Protein AF-A0A0G3XGZ2-F1 (afdb_monomer_lite)

Organism: NCBI:txid1348774

Structure (mmCIF, N/CA/C/O backbone):
data_AF-A0A0G3XGZ2-F1
#
_entry.id   AF-A0A0G3XGZ2-F1
#
loop_
_atom_site.group_PDB
_atom_site.id
_atom_site.type_symbol
_atom_site.label_atom_id
_atom_site.label_alt_id
_atom_site.label_comp_id
_atom_site.label_asym_id
_atom_site.label_entity_id
_atom_site.label_seq_id
_atom_site.pdbx_PDB_ins_code
_atom_site.Cartn_x
_atom_site.Cartn_y
_atom_site.Cartn_z
_atom_site.occupancy
_atom_site.B_iso_or_equiv
_atom_site.auth_seq_id
_atom_site.auth_comp_id
_atom_site.auth_asym_id
_atom_site.auth_atom_id
_atom_site.pdbx_PDB_model_num
ATOM 1 N N . MET A 1 1 ? 25.200 -3.289 -46.445 1.00 58.34 1 MET A N 1
ATOM 2 C CA . MET A 1 1 ? 24.196 -3.533 -47.513 1.00 58.34 1 MET A CA 1
ATOM 3 C C . MET A 1 1 ? 24.250 -4.928 -48.143 1.00 58.34 1 MET A C 1
ATOM 5 O O . MET A 1 1 ? 23.190 -5.513 -48.304 1.00 58.34 1 MET A O 1
ATOM 9 N N . LYS A 1 2 ? 25.420 -5.506 -48.468 1.00 54.75 2 LYS A N 1
ATOM 10 C CA . LYS A 1 2 ? 25.500 -6.827 -49.138 1.00 54.75 2 LYS A CA 1
ATOM 11 C C . LYS A 1 2 ? 24.936 -8.020 -48.332 1.00 54.75 2 LYS A C 1
ATOM 13 O O . LYS A 1 2 ? 24.336 -8.899 -48.936 1.00 54.75 2 LYS A O 1
ATOM 18 N N . MET A 1 3 ? 25.051 -8.042 -46.996 1.00 60.38 3 MET A N 1
ATOM 19 C CA . MET A 1 3 ? 24.499 -9.143 -46.174 1.00 60.38 3 MET A CA 1
ATOM 20 C C . MET A 1 3 ? 22.966 -9.131 -46.059 1.00 60.38 3 MET A C 1
ATOM 22 O O . MET A 1 3 ? 22.356 -10.194 -46.040 1.00 60.38 3 MET A O 1
ATOM 26 N N . LEU A 1 4 ? 22.333 -7.952 -46.051 1.00 61.66 4 LEU A N 1
ATOM 27 C CA . LEU A 1 4 ? 20.871 -7.828 -45.958 1.00 61.66 4 LEU A CA 1
ATOM 28 C C . LEU A 1 4 ? 20.181 -8.396 -47.210 1.00 61.66 4 LEU A C 1
ATOM 30 O O . LEU A 1 4 ? 19.173 -9.091 -47.115 1.00 61.66 4 LEU A O 1
ATOM 34 N N . LEU A 1 5 ? 20.776 -8.151 -48.382 1.00 66.69 5 LEU A N 1
ATOM 35 C CA . LEU A 1 5 ? 20.277 -8.663 -49.658 1.00 66.69 5 LEU A CA 1
ATOM 36 C C . LEU A 1 5 ? 20.384 -10.196 -49.738 1.00 66.69 5 LEU A C 1
ATOM 38 O O . LEU A 1 5 ? 19.492 -10.847 -50.272 1.00 66.69 5 LEU A O 1
ATOM 42 N N . LEU A 1 6 ? 21.449 -10.774 -49.166 1.00 69.56 6 LEU A N 1
ATOM 43 C CA . LEU A 1 6 ? 21.657 -12.223 -49.122 1.00 69.56 6 LEU A CA 1
ATOM 44 C C . LEU A 1 6 ? 20.612 -12.919 -48.238 1.00 69.56 6 LEU A C 1
ATOM 46 O O . LEU A 1 6 ? 20.065 -13.945 -48.631 1.00 69.56 6 LEU A O 1
ATOM 50 N N . MET A 1 7 ? 20.290 -12.350 -47.072 1.00 67.12 7 MET A N 1
ATOM 51 C CA . MET A 1 7 ? 19.294 -12.937 -46.166 1.00 67.12 7 MET A CA 1
ATOM 52 C C . MET A 1 7 ? 17.871 -12.862 -46.728 1.00 67.12 7 MET A C 1
ATOM 54 O O . MET A 1 7 ? 17.126 -13.835 -46.623 1.00 67.12 7 MET A O 1
ATOM 58 N N . LEU A 1 8 ? 17.517 -11.759 -47.396 1.00 69.69 8 LEU A N 1
ATOM 59 C CA . LEU A 1 8 ? 16.242 -11.632 -48.113 1.00 69.69 8 LEU A CA 1
ATOM 60 C C . LEU A 1 8 ? 16.108 -12.668 -49.236 1.00 69.69 8 LEU A C 1
ATOM 62 O O . LEU A 1 8 ? 15.039 -13.252 -49.411 1.00 69.69 8 LEU A O 1
ATOM 66 N N . LEU A 1 9 ? 17.199 -12.944 -49.955 1.00 74.12 9 LEU A N 1
ATOM 67 C CA . LEU A 1 9 ? 17.207 -13.944 -51.020 1.00 74.12 9 LEU A CA 1
ATOM 68 C C . LEU A 1 9 ? 17.038 -15.371 -50.471 1.00 74.12 9 LEU A C 1
ATOM 70 O O . LEU A 1 9 ? 16.290 -16.159 -51.044 1.00 74.12 9 LEU A O 1
ATOM 74 N N . ILE A 1 10 ? 17.679 -15.693 -49.340 1.00 75.25 10 ILE A N 1
ATOM 75 C CA . ILE A 1 10 ? 17.551 -17.000 -48.669 1.00 75.25 10 ILE A CA 1
ATOM 76 C C . ILE A 1 10 ? 16.123 -17.209 -48.144 1.00 75.25 10 ILE A C 1
ATOM 78 O O . ILE A 1 10 ? 15.550 -18.280 -48.342 1.00 75.25 10 ILE A O 1
ATOM 82 N N . ALA A 1 11 ? 15.522 -16.186 -47.530 1.00 67.38 11 ALA A N 1
ATOM 83 C CA . ALA A 1 11 ? 14.145 -16.253 -47.042 1.00 67.38 11 ALA A CA 1
ATOM 84 C C . ALA A 1 11 ? 13.136 -16.441 -48.189 1.00 67.38 11 ALA A C 1
ATOM 86 O O . ALA A 1 11 ? 12.237 -17.276 -48.091 1.00 67.38 11 ALA A O 1
ATOM 87 N N . ALA A 1 12 ? 13.325 -15.734 -49.309 1.00 72.88 12 ALA A N 1
ATOM 88 C CA . ALA A 1 12 ? 12.496 -15.905 -50.501 1.00 72.88 12 ALA A CA 1
ATOM 89 C C . ALA A 1 12 ? 12.633 -17.315 -51.105 1.00 72.88 12 ALA A C 1
ATOM 91 O O . ALA A 1 12 ? 11.631 -17.916 -51.497 1.00 72.88 12 ALA A O 1
ATOM 92 N N . LEU A 1 13 ? 13.848 -17.879 -51.120 1.00 71.12 13 LEU A N 1
ATOM 93 C CA . LEU A 1 13 ? 14.081 -19.248 -51.585 1.00 71.12 13 LEU A CA 1
ATOM 94 C C . LEU A 1 13 ? 13.379 -20.281 -50.689 1.00 71.12 13 LEU A C 1
ATOM 96 O O . LEU A 1 13 ? 12.770 -21.217 -51.203 1.00 71.12 13 LEU A O 1
ATOM 100 N N . ALA A 1 14 ? 13.423 -20.099 -49.365 1.00 67.06 14 ALA A N 1
ATOM 101 C CA . ALA A 1 14 ? 12.797 -21.009 -48.406 1.00 67.06 14 ALA A CA 1
ATOM 102 C C . ALA A 1 14 ? 11.271 -21.073 -48.584 1.00 67.06 14 ALA A C 1
ATOM 104 O O . ALA A 1 14 ? 10.704 -22.163 -48.598 1.00 67.06 14 ALA A O 1
ATOM 105 N N . VAL A 1 15 ? 10.614 -19.930 -48.808 1.00 69.50 15 VAL A N 1
ATOM 106 C CA . VAL A 1 15 ? 9.164 -19.867 -49.069 1.00 69.50 15 VAL A CA 1
ATOM 107 C C . VAL A 1 15 ? 8.800 -20.557 -50.388 1.00 69.50 15 VAL A C 1
ATOM 109 O O . VAL A 1 15 ? 7.772 -21.228 -50.473 1.00 69.50 15 VAL A O 1
ATOM 112 N N . PHE A 1 16 ? 9.651 -20.435 -51.409 1.00 69.69 16 PHE A N 1
ATOM 113 C CA . PHE A 1 16 ? 9.383 -20.998 -52.733 1.00 69.69 16 PHE A CA 1
ATOM 114 C C . PHE A 1 16 ? 9.653 -22.512 -52.818 1.00 69.69 16 PHE A C 1
ATOM 116 O O . PHE A 1 16 ? 8.944 -23.232 -53.520 1.00 69.69 16 PHE A O 1
ATOM 123 N N . LEU A 1 17 ? 10.650 -23.018 -52.083 1.00 63.47 17 LEU A N 1
ATOM 124 C CA . LEU A 1 17 ? 11.049 -24.434 -52.100 1.00 63.47 17 LEU A CA 1
ATOM 125 C C . LEU A 1 17 ? 10.304 -25.305 -51.078 1.00 63.47 17 LEU A C 1
ATOM 127 O O . LEU A 1 17 ? 10.187 -26.514 -51.290 1.00 63.47 17 LEU A O 1
ATOM 131 N N . TYR A 1 18 ? 9.750 -24.720 -50.012 1.00 57.69 18 TYR A N 1
ATOM 132 C CA . TYR A 1 18 ? 8.980 -25.447 -48.997 1.00 57.69 18 TYR A CA 1
ATOM 133 C C . TYR A 1 18 ? 7.825 -26.311 -49.557 1.00 57.69 18 TYR A C 1
ATOM 135 O O . TYR A 1 18 ? 7.748 -27.489 -49.195 1.00 57.69 18 TYR A O 1
ATOM 143 N N . PRO A 1 19 ? 6.960 -25.830 -50.479 1.00 53.69 19 PRO A N 1
ATOM 144 C CA . PRO A 1 19 ? 5.875 -26.659 -51.016 1.00 53.69 19 PRO A CA 1
ATOM 145 C C . PRO A 1 19 ? 6.370 -27.805 -51.915 1.00 53.69 19 PRO A C 1
ATOM 147 O O . PRO A 1 19 ? 5.688 -28.823 -52.042 1.00 53.69 19 PRO A O 1
ATOM 150 N N . ILE A 1 20 ? 7.556 -27.669 -52.519 1.00 64.56 20 ILE A N 1
ATOM 151 C CA . ILE A 1 20 ? 8.176 -28.710 -53.352 1.00 64.56 20 ILE A CA 1
ATOM 152 C C . ILE A 1 20 ? 8.736 -29.822 -52.456 1.00 64.56 20 ILE A C 1
ATOM 154 O O . ILE A 1 20 ? 8.491 -31.003 -52.709 1.00 64.56 20 ILE A O 1
ATOM 158 N N . PHE A 1 21 ? 9.408 -29.450 -51.363 1.00 55.59 21 PHE A N 1
ATOM 159 C CA . PHE A 1 21 ? 9.930 -30.394 -50.374 1.00 55.59 21 PHE A CA 1
ATOM 160 C C . PHE A 1 21 ? 8.804 -31.152 -49.647 1.00 55.59 21 PHE A C 1
ATOM 162 O O . PHE A 1 21 ? 8.858 -32.375 -49.514 1.00 55.59 21 PHE A O 1
ATOM 169 N N . ALA A 1 22 ? 7.729 -30.453 -49.265 1.00 57.41 22 ALA A N 1
ATOM 170 C CA . ALA A 1 22 ? 6.573 -31.052 -48.593 1.00 57.41 22 ALA A CA 1
ATOM 171 C C . ALA A 1 22 ? 5.832 -32.086 -49.465 1.00 57.41 22 ALA A C 1
ATOM 173 O O . ALA A 1 22 ? 5.298 -33.068 -48.946 1.00 57.41 22 ALA A O 1
ATOM 174 N N . ARG A 1 23 ? 5.832 -31.906 -50.795 1.00 52.94 23 ARG A N 1
ATOM 175 C CA . ARG A 1 23 ? 5.203 -32.841 -51.741 1.00 52.94 23 ARG A CA 1
ATOM 176 C C . ARG A 1 23 ? 6.022 -34.121 -51.945 1.00 52.94 23 ARG A C 1
ATOM 178 O O . ARG A 1 23 ? 5.431 -35.172 -52.169 1.00 52.94 23 ARG A O 1
ATOM 185 N N . HIS A 1 24 ? 7.351 -34.056 -51.845 1.00 54.00 24 HIS A N 1
ATOM 186 C CA . HIS A 1 24 ? 8.224 -35.209 -52.097 1.00 54.00 24 HIS A CA 1
ATOM 187 C C . HIS A 1 24 ? 8.374 -36.156 -50.897 1.00 54.00 24 HIS A C 1
ATOM 189 O O . HIS A 1 24 ? 8.668 -37.333 -51.092 1.00 54.00 24 HIS A O 1
ATOM 195 N N . HIS A 1 25 ? 8.141 -35.669 -49.672 1.00 52.56 25 HIS A N 1
ATOM 196 C CA . HIS A 1 25 ? 8.327 -36.453 -48.444 1.00 52.56 25 HIS A CA 1
ATOM 197 C C . HIS A 1 25 ? 7.050 -37.098 -47.874 1.00 52.56 25 HIS A C 1
ATOM 199 O O . HIS A 1 25 ? 7.140 -37.803 -46.876 1.00 52.56 25 HIS A O 1
ATOM 205 N N . GLY A 1 26 ? 5.878 -36.934 -48.503 1.00 51.16 26 GLY A N 1
ATOM 206 C CA . GLY A 1 26 ? 4.696 -37.758 -48.194 1.00 51.16 26 GLY A CA 1
ATOM 207 C C . GLY A 1 26 ? 4.042 -37.529 -46.820 1.00 51.16 26 GLY A C 1
ATOM 208 O O . GLY A 1 26 ? 3.377 -38.422 -46.311 1.00 51.16 26 GLY A O 1
ATOM 209 N N . TRP A 1 27 ? 4.188 -36.345 -46.218 1.00 51.09 27 TRP A N 1
ATOM 210 C CA . TRP A 1 27 ? 3.667 -36.033 -44.870 1.00 51.09 27 TRP A CA 1
ATOM 211 C C . TRP A 1 27 ? 2.179 -35.625 -44.805 1.00 51.09 27 TRP A C 1
ATOM 213 O O . TRP A 1 27 ? 1.701 -35.203 -43.755 1.00 51.09 27 TRP A O 1
ATOM 223 N N . LEU A 1 28 ? 1.413 -35.749 -45.894 1.00 46.69 28 LEU A N 1
ATOM 224 C CA . LEU A 1 28 ? -0.013 -35.390 -45.927 1.00 46.69 28 LEU A CA 1
ATOM 225 C C . LEU A 1 28 ? -0.860 -36.521 -46.512 1.00 46.69 28 LEU A C 1
ATOM 227 O O . LEU A 1 28 ? -1.312 -36.470 -47.653 1.00 46.69 28 LEU A O 1
ATOM 231 N N . SER A 1 29 ? -1.122 -37.532 -45.691 1.00 46.12 29 SER A N 1
ATOM 232 C CA . SER A 1 29 ? -2.208 -38.484 -45.917 1.00 46.12 29 SER A CA 1
ATOM 233 C C . SER A 1 29 ? -2.968 -38.708 -44.616 1.00 46.12 29 SER A C 1
ATOM 235 O O . SER A 1 29 ? -2.718 -39.662 -43.888 1.00 46.12 29 SER A O 1
ATOM 237 N N . ALA A 1 30 ? -3.907 -37.806 -44.332 1.00 43.81 30 ALA A N 1
ATOM 238 C CA . ALA A 1 30 ? -5.039 -38.071 -43.456 1.00 43.81 30 ALA A CA 1
ATOM 239 C C . ALA A 1 30 ? -6.221 -37.200 -43.903 1.00 43.81 30 ALA A C 1
ATOM 241 O O . ALA A 1 30 ? -6.211 -35.974 -43.825 1.00 43.81 30 ALA A O 1
ATOM 242 N N . SER A 1 31 ? -7.212 -37.886 -44.451 1.00 53.78 31 SER A N 1
ATOM 243 C CA . SER A 1 31 ? -8.505 -37.414 -44.928 1.00 53.78 31 SER A CA 1
ATOM 244 C C . SER A 1 31 ? -9.329 -36.721 -43.839 1.00 53.78 31 SER A C 1
ATOM 246 O O . SER A 1 31 ? -9.651 -37.345 -42.829 1.00 53.78 31 SER A O 1
ATOM 248 N N . LEU A 1 32 ? -9.780 -35.491 -44.100 1.00 44.00 32 LEU A N 1
ATOM 249 C CA . LEU A 1 32 ? -10.932 -34.896 -43.419 1.00 44.00 32 LEU A CA 1
ATOM 250 C C . LEU A 1 32 ? -11.972 -34.437 -44.457 1.00 44.00 32 LEU A C 1
ATOM 252 O O . LEU A 1 32 ? -11.598 -33.856 -45.480 1.00 44.00 32 LEU A O 1
ATOM 256 N N . PRO A 1 33 ? -13.271 -34.702 -44.228 1.00 43.06 33 PRO A N 1
ATOM 257 C CA . PRO A 1 33 ? -14.342 -34.302 -45.132 1.00 43.06 33 PRO A CA 1
ATOM 258 C C . PRO A 1 33 ? -14.594 -32.789 -45.054 1.00 43.06 33 PRO A C 1
ATOM 260 O O . PRO A 1 33 ? -14.668 -32.209 -43.973 1.00 43.06 33 PRO A O 1
ATOM 263 N N . LEU A 1 34 ? -14.755 -32.151 -46.216 1.00 41.75 34 LEU A N 1
ATOM 264 C CA . LEU A 1 34 ? -15.048 -30.721 -46.348 1.00 41.75 34 LEU A CA 1
ATOM 265 C C . LEU A 1 34 ? -16.507 -30.405 -45.971 1.00 41.75 34 LEU A C 1
ATOM 267 O O . LEU A 1 34 ? -17.416 -30.925 -46.624 1.00 41.75 34 LEU A O 1
ATOM 271 N N . PRO A 1 35 ? -16.775 -29.452 -45.060 1.00 43.09 35 PRO A N 1
ATOM 272 C CA . PRO A 1 35 ? -18.032 -28.729 -45.057 1.00 43.09 35 PRO A CA 1
ATOM 273 C C . PRO A 1 35 ? -17.928 -27.483 -45.950 1.00 43.09 35 PRO A C 1
ATOM 275 O O . PRO A 1 35 ? -17.058 -26.626 -45.797 1.00 43.09 35 PRO A O 1
ATOM 278 N N . ARG A 1 36 ? -18.878 -27.355 -46.883 1.00 53.88 36 ARG A N 1
ATOM 279 C CA . ARG A 1 36 ? -19.202 -26.097 -47.569 1.00 53.88 36 ARG A CA 1
ATOM 280 C C . ARG A 1 36 ? -19.461 -24.996 -46.531 1.00 53.88 36 ARG A C 1
ATOM 282 O O . ARG A 1 36 ? -20.461 -25.097 -45.826 1.00 53.88 36 ARG A O 1
ATOM 289 N N . ARG A 1 37 ? -18.664 -23.918 -46.532 1.00 43.75 37 ARG A N 1
ATOM 290 C CA . ARG A 1 37 ? -19.087 -22.493 -46.563 1.00 43.75 37 ARG A CA 1
ATOM 291 C C . ARG A 1 37 ? -17.981 -21.543 -46.058 1.00 43.75 37 ARG A C 1
ATOM 293 O O . ARG A 1 37 ? -17.487 -21.704 -44.955 1.00 43.75 37 ARG A O 1
ATOM 300 N N . ARG A 1 38 ? -17.810 -20.460 -46.835 1.00 42.03 38 ARG A N 1
ATOM 301 C CA . ARG A 1 38 ? -17.347 -19.089 -46.506 1.00 42.03 38 ARG A CA 1
ATOM 302 C C . ARG A 1 38 ? -15.851 -18.734 -46.699 1.00 42.03 38 ARG A C 1
ATOM 304 O O . ARG A 1 38 ? -14.990 -19.317 -46.050 1.00 42.03 38 ARG A O 1
ATOM 311 N N . PRO A 1 39 ? -15.550 -17.727 -47.551 1.00 47.69 39 PRO A N 1
ATOM 312 C CA . PRO A 1 39 ? -14.213 -17.163 -47.729 1.00 47.69 39 PRO A CA 1
ATOM 313 C C . PRO A 1 39 ? -13.903 -16.195 -46.578 1.00 47.69 39 PRO A C 1
ATOM 315 O O . PRO A 1 39 ? -14.427 -15.087 -46.556 1.00 47.69 39 PRO A O 1
ATOM 318 N N . ALA A 1 40 ? -13.106 -16.604 -45.589 1.00 41.06 40 ALA A N 1
ATOM 319 C CA . ALA A 1 40 ? -12.751 -15.706 -44.477 1.00 41.06 40 ALA A CA 1
ATOM 320 C C . ALA A 1 40 ? -11.413 -16.022 -43.780 1.00 41.06 40 ALA A C 1
ATOM 322 O O . ALA A 1 40 ? -11.173 -15.536 -42.682 1.00 41.06 40 ALA A O 1
ATOM 323 N N . LEU A 1 41 ? -10.530 -16.830 -44.377 1.00 45.31 41 LEU A N 1
ATOM 324 C CA . LEU A 1 41 ? -9.322 -17.328 -43.694 1.00 45.31 41 LEU A CA 1
ATOM 325 C C . LEU A 1 41 ? -8.016 -17.107 -44.472 1.00 45.31 41 LEU A C 1
ATOM 327 O O . LEU A 1 41 ? -7.039 -17.810 -44.256 1.00 45.31 41 LEU A O 1
ATOM 331 N N . ALA A 1 42 ? -7.975 -16.108 -45.357 1.00 42.94 42 ALA A N 1
ATOM 332 C CA . ALA A 1 42 ? -6.739 -15.693 -46.034 1.00 42.94 42 ALA A CA 1
ATOM 333 C C . ALA A 1 42 ? -6.156 -14.365 -45.504 1.00 42.94 42 ALA A C 1
ATOM 335 O O . ALA A 1 42 ? -5.115 -13.932 -45.979 1.00 42.94 42 ALA A O 1
ATOM 336 N N . PHE A 1 43 ? -6.787 -13.730 -44.506 1.00 42.78 43 PHE A N 1
ATOM 337 C CA . PHE A 1 43 ? -6.336 -12.444 -43.946 1.00 42.78 43 PHE A CA 1
ATOM 338 C C . PHE A 1 43 ? -5.619 -12.548 -42.588 1.00 42.78 43 PHE A C 1
ATOM 340 O O . PHE A 1 43 ? -5.149 -11.543 -42.068 1.00 42.78 43 PHE A O 1
ATOM 347 N N . ALA A 1 44 ? -5.498 -13.746 -42.009 1.00 42.66 44 ALA A N 1
ATOM 348 C CA . ALA A 1 44 ? -4.982 -13.916 -40.646 1.00 42.66 44 ALA A CA 1
ATOM 349 C C . ALA A 1 44 ? -3.463 -14.177 -40.553 1.00 42.66 44 ALA A C 1
ATOM 351 O O . ALA A 1 44 ? -2.904 -14.105 -39.465 1.00 42.66 44 ALA A O 1
ATOM 352 N N . ALA A 1 45 ? -2.771 -14.450 -41.665 1.00 44.19 45 ALA A N 1
ATOM 353 C CA . ALA A 1 45 ? -1.346 -14.808 -41.634 1.00 44.19 45 ALA A CA 1
ATOM 354 C C . ALA A 1 45 ? -0.383 -13.626 -41.877 1.00 44.19 45 ALA A C 1
ATOM 356 O O . ALA A 1 45 ? 0.823 -13.789 -41.728 1.00 44.19 45 ALA A O 1
ATOM 357 N N . ALA A 1 46 ? -0.894 -12.438 -42.222 1.00 44.12 46 ALA A N 1
ATOM 358 C CA . ALA A 1 46 ? -0.076 -11.251 -42.504 1.00 44.12 46 ALA A CA 1
ATOM 359 C C . ALA A 1 46 ? 0.031 -10.259 -41.325 1.00 44.12 46 ALA A C 1
ATOM 361 O O . ALA A 1 46 ? 0.752 -9.272 -41.431 1.00 44.12 46 ALA A O 1
ATOM 362 N N . LEU A 1 47 ? -0.652 -10.511 -40.198 1.00 46.91 47 LEU A N 1
ATOM 363 C CA . LEU A 1 47 ? -0.616 -9.642 -39.009 1.00 46.91 47 LEU A CA 1
ATOM 364 C C . LEU A 1 47 ? 0.360 -10.100 -37.909 1.00 46.91 47 LEU A C 1
ATOM 366 O O . LEU A 1 47 ? 0.484 -9.426 -36.893 1.00 46.91 47 LEU A O 1
ATOM 370 N N . LEU A 1 48 ? 1.071 -11.216 -38.095 1.00 48.91 48 LEU A N 1
ATOM 371 C CA . LEU A 1 48 ? 1.947 -11.789 -37.060 1.00 48.91 48 LEU A CA 1
ATOM 372 C C . LEU A 1 48 ? 3.434 -11.421 -37.195 1.00 48.91 48 LEU A C 1
ATOM 374 O O . LEU A 1 48 ? 4.245 -11.895 -36.405 1.00 48.91 48 LEU A O 1
ATOM 378 N N . THR A 1 49 ? 3.818 -10.569 -38.151 1.00 47.91 49 THR A N 1
ATOM 379 C CA . THR A 1 49 ? 5.237 -10.237 -38.396 1.00 47.91 49 THR A CA 1
ATOM 380 C C . THR A 1 49 ? 5.630 -8.790 -38.091 1.00 47.91 49 THR A C 1
ATOM 382 O O . THR A 1 49 ? 6.760 -8.411 -38.384 1.00 47.91 49 THR A O 1
ATOM 385 N N . VAL A 1 50 ? 4.756 -7.970 -37.491 1.00 47.69 50 VAL A N 1
ATOM 386 C CA . VAL A 1 50 ? 5.086 -6.568 -37.157 1.00 47.69 50 VAL A CA 1
ATOM 387 C C . VAL A 1 50 ? 4.625 -6.183 -35.742 1.00 47.69 50 VAL A C 1
ATOM 389 O O . VAL A 1 50 ? 3.681 -5.418 -35.585 1.00 47.69 50 VAL A O 1
ATOM 392 N N . PRO A 1 51 ? 5.296 -6.687 -34.693 1.00 47.00 51 PRO A N 1
ATOM 393 C CA . PRO A 1 51 ? 5.534 -5.810 -33.542 1.00 47.00 51 PRO A CA 1
ATOM 394 C C . PRO A 1 51 ? 7.021 -5.692 -33.175 1.00 47.00 51 PRO A C 1
ATOM 396 O O . PRO A 1 51 ? 7.384 -4.902 -32.316 1.00 47.00 51 PRO A O 1
ATOM 399 N N . MET A 1 52 ? 7.919 -6.415 -33.853 1.00 47.69 52 MET A N 1
ATOM 400 C CA . MET A 1 52 ? 9.359 -6.373 -33.546 1.00 47.69 52 MET A CA 1
ATOM 401 C C . MET A 1 52 ? 10.064 -5.092 -34.025 1.00 47.69 52 MET A C 1
ATOM 403 O O . MET A 1 52 ? 11.220 -4.878 -33.676 1.00 47.69 52 MET A O 1
ATOM 407 N N . LEU A 1 53 ? 9.403 -4.237 -34.816 1.00 44.62 53 LEU A N 1
ATOM 408 C CA . LEU A 1 53 ? 10.006 -2.992 -35.313 1.00 44.62 53 LEU A CA 1
ATOM 409 C C . LEU A 1 53 ? 9.659 -1.750 -34.478 1.00 44.62 53 LEU A C 1
ATOM 411 O O . LEU A 1 53 ? 10.349 -0.745 -34.599 1.00 44.62 53 LEU A O 1
ATOM 415 N N . THR A 1 54 ? 8.648 -1.820 -33.609 1.00 51.41 54 THR A N 1
ATOM 416 C CA . THR A 1 54 ? 8.284 -0.732 -32.683 1.00 51.41 54 THR A CA 1
ATOM 417 C C . THR A 1 54 ? 9.047 -0.789 -31.357 1.00 51.41 54 THR A C 1
ATOM 419 O O . THR A 1 54 ? 9.079 0.195 -30.632 1.00 51.41 54 THR A O 1
ATOM 422 N N . ALA A 1 55 ? 9.754 -1.884 -31.060 1.00 49.59 55 ALA A N 1
ATOM 423 C CA . ALA A 1 55 ? 10.614 -1.994 -29.875 1.00 49.59 55 ALA A CA 1
ATOM 424 C C . ALA A 1 55 ? 11.966 -1.250 -30.005 1.00 49.59 55 ALA A C 1
ATOM 426 O O . ALA A 1 55 ? 12.800 -1.322 -29.107 1.00 49.59 55 ALA A O 1
ATOM 427 N N . CYS A 1 56 ? 12.212 -0.555 -31.122 1.00 49.56 56 CYS A N 1
ATOM 428 C CA . CYS A 1 56 ? 13.464 0.164 -31.376 1.00 49.56 56 CYS A CA 1
ATOM 429 C C . CYS A 1 56 ? 13.360 1.684 -31.139 1.00 49.56 56 CYS A C 1
ATOM 431 O O . CYS A 1 56 ? 14.296 2.411 -31.457 1.00 49.56 56 CYS A O 1
ATOM 433 N N . GLU A 1 57 ? 12.237 2.190 -30.618 1.00 51.41 57 GLU A N 1
ATOM 434 C CA . GLU A 1 57 ? 12.066 3.636 -30.398 1.00 51.41 57 GLU A CA 1
ATOM 435 C C . GLU A 1 57 ? 12.611 4.136 -29.051 1.00 51.41 57 GLU A C 1
ATOM 437 O O . GLU A 1 57 ? 12.792 5.340 -28.884 1.00 51.41 57 GLU A O 1
ATOM 442 N N . THR A 1 58 ? 12.983 3.251 -28.121 1.00 60.00 58 THR A N 1
ATOM 443 C CA . THR A 1 58 ? 13.512 3.645 -26.801 1.00 60.00 58 THR A CA 1
ATOM 444 C C . THR A 1 58 ? 14.646 2.739 -26.323 1.00 60.00 58 THR A C 1
ATOM 446 O O . THR A 1 58 ? 14.633 2.228 -25.205 1.00 60.00 58 THR A O 1
ATOM 449 N N . ILE A 1 59 ? 15.678 2.539 -27.152 1.00 62.69 59 ILE A N 1
ATOM 450 C CA . ILE A 1 59 ? 16.920 1.939 -26.642 1.00 62.69 59 ILE A CA 1
ATOM 451 C C . ILE A 1 59 ? 17.521 2.922 -25.622 1.00 62.69 59 ILE A C 1
ATOM 453 O O . ILE A 1 59 ? 17.817 4.063 -25.992 1.00 62.69 59 ILE A O 1
ATOM 457 N N . PRO A 1 60 ? 17.699 2.518 -24.352 1.00 63.69 60 PRO A N 1
ATOM 458 C CA . PRO A 1 60 ? 18.268 3.385 -23.332 1.00 63.69 60 PRO A CA 1
ATOM 459 C C . PRO A 1 60 ? 19.657 3.856 -23.770 1.00 63.69 60 PRO A C 1
ATOM 461 O O . PRO A 1 60 ? 20.440 3.084 -24.329 1.00 63.69 60 PRO A O 1
ATOM 464 N N . ALA A 1 61 ? 19.969 5.131 -23.512 1.00 74.12 61 ALA A N 1
ATOM 465 C CA . ALA A 1 61 ? 21.207 5.773 -23.968 1.00 74.12 61 ALA A CA 1
ATOM 466 C C . ALA A 1 61 ? 22.474 5.020 -23.517 1.00 74.12 61 ALA A C 1
ATOM 468 O O . ALA A 1 61 ? 23.527 5.125 -24.145 1.00 74.12 61 ALA A O 1
ATOM 469 N N . SER A 1 62 ? 22.366 4.241 -22.437 1.00 77.25 62 SER A N 1
ATOM 470 C CA . SER A 1 62 ? 23.354 3.249 -22.024 1.00 77.25 62 SER A CA 1
ATOM 471 C C . SER A 1 62 ? 22.722 2.117 -21.195 1.00 77.25 62 SER A C 1
ATOM 473 O O . SER A 1 62 ? 21.662 2.308 -20.591 1.00 77.25 62 SER A O 1
ATOM 475 N N . PRO A 1 63 ? 23.399 0.961 -21.058 1.00 70.31 63 PRO A N 1
ATOM 476 C CA . PRO A 1 63 ? 23.012 -0.061 -20.084 1.00 70.31 63 PRO A CA 1
ATOM 477 C C . PRO A 1 63 ? 22.908 0.476 -18.645 1.00 70.31 63 PRO A C 1
ATOM 479 O O . PRO A 1 63 ? 22.058 0.021 -17.890 1.00 70.31 63 PRO A O 1
ATOM 482 N N . GLY A 1 64 ? 23.725 1.478 -18.288 1.00 70.56 64 GLY A N 1
ATOM 483 C CA . GLY A 1 64 ? 23.661 2.149 -16.986 1.00 70.56 64 GLY A CA 1
ATOM 484 C C . GLY A 1 64 ? 22.332 2.871 -16.768 1.00 70.56 64 GLY A C 1
ATOM 485 O O . GLY A 1 64 ? 21.697 2.668 -15.746 1.00 70.56 64 GLY A O 1
ATOM 486 N N . SER A 1 65 ? 21.840 3.604 -17.773 1.00 64.12 65 SER A N 1
ATOM 487 C CA . SER A 1 65 ? 20.538 4.283 -17.665 1.00 64.12 65 SER A CA 1
ATOM 488 C C . SER A 1 65 ? 19.360 3.315 -17.517 1.00 64.12 65 SER A C 1
ATOM 490 O O . SER A 1 65 ? 18.412 3.626 -16.810 1.00 64.12 65 SER A O 1
ATOM 492 N N . ALA A 1 66 ? 19.434 2.128 -18.129 1.00 68.44 66 ALA A N 1
ATOM 493 C CA . ALA A 1 66 ? 18.425 1.089 -17.926 1.00 68.44 66 ALA A CA 1
ATOM 494 C C . ALA A 1 66 ? 18.466 0.536 -16.493 1.00 68.44 66 ALA A C 1
ATOM 496 O O . ALA A 1 66 ? 17.424 0.376 -15.864 1.00 68.44 66 ALA A O 1
ATOM 497 N N . ALA A 1 67 ? 19.672 0.288 -15.969 1.00 70.81 67 ALA A N 1
ATOM 498 C CA . ALA A 1 67 ? 19.867 -0.174 -14.599 1.00 70.81 67 ALA A CA 1
ATOM 499 C C . ALA A 1 67 ? 19.367 0.860 -13.572 1.00 70.81 67 ALA A C 1
ATOM 501 O O . ALA A 1 67 ? 18.639 0.501 -12.649 1.00 70.81 67 ALA A O 1
ATOM 502 N N . ASP A 1 68 ? 19.676 2.143 -13.765 1.00 74.06 68 ASP A N 1
ATOM 503 C CA . ASP A 1 68 ? 19.232 3.224 -12.877 1.00 74.06 68 ASP A CA 1
ATOM 504 C C . ASP A 1 68 ? 17.699 3.325 -12.819 1.00 74.06 68 ASP A C 1
ATOM 506 O O . ASP A 1 68 ? 17.130 3.479 -11.737 1.00 74.06 68 ASP A O 1
ATOM 510 N N . THR A 1 69 ? 17.017 3.180 -13.962 1.00 76.75 69 THR A N 1
ATOM 511 C CA . THR A 1 69 ? 15.547 3.143 -14.010 1.00 76.75 69 THR A CA 1
ATOM 512 C C . THR A 1 69 ? 14.999 1.949 -13.235 1.00 76.75 69 THR A C 1
ATOM 514 O O . THR A 1 69 ? 14.137 2.135 -12.384 1.00 76.75 69 THR A O 1
ATOM 517 N N . THR A 1 70 ? 15.560 0.749 -13.421 1.00 82.19 70 THR A N 1
ATOM 518 C CA . THR A 1 70 ? 15.099 -0.437 -12.677 1.00 82.19 70 THR A CA 1
ATOM 519 C C . THR A 1 70 ? 15.289 -0.311 -11.166 1.00 82.19 70 THR A C 1
ATOM 521 O O . THR A 1 70 ? 14.417 -0.721 -10.407 1.00 82.19 70 THR A O 1
ATOM 524 N N . VAL A 1 71 ? 16.383 0.312 -10.712 1.00 86.44 71 VAL A N 1
ATOM 525 C CA . VAL A 1 71 ? 16.614 0.568 -9.282 1.00 86.44 71 VAL A CA 1
ATOM 526 C C . VAL A 1 71 ? 15.585 1.555 -8.734 1.00 86.44 71 VAL A C 1
ATOM 528 O O . VAL A 1 71 ? 15.060 1.355 -7.638 1.00 86.44 71 VAL A O 1
ATOM 531 N N . LEU A 1 72 ? 15.286 2.622 -9.479 1.00 86.88 72 LEU A N 1
ATOM 532 C CA . LEU A 1 72 ? 14.273 3.596 -9.076 1.00 86.88 72 LEU A CA 1
ATOM 533 C C . LEU A 1 72 ? 12.880 2.956 -9.000 1.00 86.88 72 LEU A C 1
ATOM 535 O O . LEU A 1 72 ? 12.133 3.214 -8.054 1.00 86.88 72 LEU A O 1
ATOM 539 N N . ASP A 1 73 ? 12.553 2.098 -9.962 1.00 87.00 73 ASP A N 1
ATOM 540 C CA . ASP A 1 73 ? 11.296 1.361 -9.983 1.00 87.00 73 ASP A CA 1
ATOM 541 C C . ASP A 1 73 ? 11.195 0.415 -8.786 1.00 87.00 73 ASP A C 1
ATOM 543 O O . ASP A 1 73 ? 10.180 0.429 -8.091 1.00 87.00 73 ASP A O 1
ATOM 547 N N . GLU A 1 74 ? 12.255 -0.326 -8.458 1.00 88.75 74 GLU A N 1
ATOM 548 C CA . GLU A 1 74 ? 12.290 -1.188 -7.272 1.00 88.75 74 GLU A CA 1
ATOM 549 C C . GLU A 1 74 ? 12.043 -0.393 -5.983 1.00 88.75 74 GLU A C 1
ATOM 551 O O . GLU A 1 74 ? 11.253 -0.793 -5.124 1.00 88.75 74 GLU A O 1
ATOM 556 N N . GLN A 1 75 ? 12.673 0.779 -5.862 1.00 93.19 75 GLN A N 1
ATOM 557 C CA . GLN A 1 75 ? 12.462 1.676 -4.728 1.00 93.19 75 GLN A CA 1
ATOM 558 C C . GLN A 1 75 ? 11.022 2.189 -4.657 1.00 93.19 75 GLN A C 1
ATOM 560 O O . GLN A 1 75 ? 10.482 2.344 -3.560 1.00 93.19 75 GLN A O 1
ATOM 565 N N . ALA A 1 76 ? 10.377 2.438 -5.798 1.00 92.31 76 ALA A N 1
ATOM 566 C CA . ALA A 1 76 ? 8.985 2.863 -5.836 1.00 92.31 76 ALA A CA 1
ATOM 567 C C . ALA A 1 76 ? 8.031 1.753 -5.362 1.00 92.31 76 ALA A C 1
ATOM 569 O O . ALA A 1 76 ? 7.142 2.039 -4.551 1.00 92.31 76 ALA A O 1
ATOM 570 N N . ALA A 1 77 ? 8.244 0.505 -5.797 1.00 91.81 77 ALA A N 1
ATOM 571 C CA . ALA A 1 77 ? 7.495 -0.660 -5.321 1.00 91.81 77 ALA A CA 1
ATOM 572 C C . ALA A 1 77 ? 7.692 -0.861 -3.810 1.00 91.81 77 ALA A C 1
ATOM 574 O O . ALA A 1 77 ? 6.727 -0.931 -3.048 1.00 91.81 77 ALA A O 1
ATOM 575 N N . TYR A 1 78 ? 8.943 -0.846 -3.349 1.00 95.00 78 TYR A N 1
ATOM 576 C CA . TYR A 1 78 ? 9.253 -0.967 -1.926 1.00 95.00 78 TYR A CA 1
ATOM 577 C C . TYR A 1 78 ? 8.642 0.174 -1.094 1.00 95.00 78 TYR A C 1
ATOM 579 O O . TYR A 1 78 ? 8.152 -0.032 0.017 1.00 95.00 78 TYR A O 1
ATOM 587 N N . GLY A 1 79 ? 8.615 1.391 -1.642 1.00 95.88 79 GLY A N 1
ATOM 588 C CA . GLY A 1 79 ? 8.005 2.550 -1.001 1.00 95.88 79 GLY A CA 1
ATOM 589 C C . GLY A 1 79 ? 6.506 2.378 -0.745 1.00 95.88 79 GLY A C 1
ATOM 590 O O . GLY A 1 79 ? 6.036 2.716 0.343 1.00 95.88 79 GLY A O 1
ATOM 591 N N . VAL A 1 80 ? 5.749 1.828 -1.704 1.00 96.88 80 VAL A N 1
ATOM 592 C CA . VAL A 1 80 ? 4.309 1.573 -1.503 1.00 96.88 80 VAL A CA 1
ATOM 593 C C . VAL A 1 80 ? 4.053 0.416 -0.535 1.00 96.88 80 VAL A C 1
ATOM 595 O O . VAL A 1 80 ? 3.119 0.501 0.262 1.00 96.88 80 VAL A O 1
ATOM 598 N N . GLU A 1 81 ? 4.908 -0.611 -0.519 1.00 97.25 81 GLU A N 1
ATOM 599 C CA . GLU A 1 81 ? 4.849 -1.697 0.471 1.00 97.25 81 GLU A CA 1
ATOM 600 C C . GLU A 1 81 ? 5.053 -1.169 1.901 1.00 97.25 81 GLU A C 1
ATOM 602 O O . GLU A 1 81 ? 4.253 -1.453 2.799 1.00 97.25 81 GLU A O 1
ATOM 607 N N . LEU A 1 82 ? 6.082 -0.340 2.109 1.00 97.69 82 LEU A N 1
ATOM 608 C CA . LEU A 1 82 ? 6.368 0.279 3.404 1.00 97.69 82 LEU A CA 1
ATOM 609 C C . LEU A 1 82 ? 5.230 1.212 3.847 1.00 97.69 82 LEU A C 1
ATOM 611 O O . LEU A 1 82 ? 4.807 1.180 5.005 1.00 97.69 82 LEU A O 1
ATOM 615 N N . ALA A 1 83 ? 4.716 2.034 2.928 1.00 97.31 83 ALA A N 1
ATOM 616 C CA . ALA A 1 83 ? 3.614 2.949 3.210 1.00 97.31 83 ALA A CA 1
ATOM 617 C C . ALA A 1 83 ? 2.336 2.194 3.607 1.00 97.31 83 ALA A C 1
ATOM 619 O O . ALA A 1 83 ? 1.669 2.581 4.568 1.00 97.31 83 ALA A O 1
ATOM 620 N N . TYR A 1 84 ? 2.024 1.087 2.928 1.00 98.12 84 TYR A N 1
ATOM 621 C CA . TYR A 1 84 ? 0.911 0.221 3.308 1.00 98.12 84 TYR A CA 1
ATOM 622 C C . TYR A 1 84 ? 1.113 -0.399 4.693 1.00 98.12 84 TYR A C 1
ATOM 624 O O . TYR A 1 84 ? 0.204 -0.340 5.522 1.00 98.12 84 TYR A O 1
ATOM 632 N N . ALA A 1 85 ? 2.301 -0.933 4.989 1.00 97.56 85 ALA A N 1
ATOM 633 C CA . ALA A 1 85 ? 2.597 -1.500 6.305 1.00 97.56 85 ALA A CA 1
ATOM 634 C C . ALA A 1 85 ? 2.415 -0.467 7.434 1.00 97.56 85 ALA A C 1
ATOM 636 O O . ALA A 1 85 ? 1.839 -0.777 8.483 1.00 97.56 85 ALA A O 1
ATOM 637 N N . ALA A 1 86 ? 2.843 0.778 7.207 1.00 96.44 86 ALA A N 1
ATOM 638 C CA . ALA A 1 86 ? 2.631 1.879 8.140 1.00 96.44 86 ALA A CA 1
ATOM 639 C C . ALA A 1 86 ? 1.139 2.220 8.301 1.00 96.44 86 ALA A C 1
ATOM 641 O O . ALA A 1 86 ? 0.648 2.312 9.428 1.00 96.44 86 ALA A O 1
ATOM 642 N N . ALA A 1 87 ? 0.399 2.347 7.195 1.00 95.38 87 ALA A N 1
ATOM 643 C CA . ALA A 1 87 ? -1.032 2.648 7.212 1.00 95.38 87 ALA A CA 1
ATOM 644 C C . ALA A 1 87 ? -1.852 1.566 7.929 1.00 95.38 87 ALA A C 1
ATOM 646 O O . ALA A 1 87 ? -2.698 1.875 8.770 1.00 95.38 87 ALA A O 1
ATOM 647 N N . ARG A 1 88 ? -1.548 0.293 7.666 1.00 96.44 88 ARG A N 1
ATOM 648 C CA . ARG A 1 88 ? -2.149 -0.843 8.366 1.00 96.44 88 ARG A CA 1
ATOM 649 C C . ARG A 1 88 ? -1.843 -0.805 9.859 1.00 96.44 88 ARG A C 1
ATOM 651 O O . ARG A 1 88 ? -2.748 -0.981 10.668 1.00 96.44 88 ARG A O 1
ATOM 658 N N . THR A 1 89 ? -0.595 -0.531 10.235 1.00 96.81 89 THR A N 1
ATOM 659 C CA . THR A 1 89 ? -0.208 -0.403 11.648 1.00 96.81 89 THR A CA 1
ATOM 660 C C . THR A 1 89 ? -1.008 0.702 12.340 1.00 96.81 89 THR A C 1
ATOM 662 O O . THR A 1 89 ? -1.527 0.488 13.435 1.00 96.81 89 THR A O 1
ATOM 665 N N . ALA A 1 90 ? -1.172 1.860 11.694 1.00 93.44 90 ALA A N 1
ATOM 666 C CA . ALA A 1 90 ? -1.981 2.958 12.219 1.00 93.44 90 ALA A CA 1
ATOM 667 C C . ALA A 1 90 ? -3.454 2.552 12.400 1.00 93.44 90 ALA A C 1
ATOM 669 O O . ALA A 1 90 ? -4.027 2.781 13.466 1.00 93.44 90 ALA A O 1
ATOM 670 N N . ALA A 1 91 ? -4.047 1.880 11.409 1.00 93.75 91 ALA A N 1
ATOM 671 C CA . ALA A 1 91 ? -5.409 1.360 11.497 1.00 93.75 91 ALA A CA 1
ATOM 672 C C . ALA A 1 91 ? -5.570 0.333 12.635 1.00 93.75 91 ALA A C 1
ATOM 674 O O . ALA A 1 91 ? -6.506 0.426 13.430 1.00 93.75 91 ALA A O 1
ATOM 675 N N . GLU A 1 92 ? -4.638 -0.614 12.774 1.00 94.69 92 GLU A N 1
ATOM 676 C CA . GLU A 1 92 ? -4.648 -1.603 13.858 1.00 94.69 92 GLU A CA 1
ATOM 677 C C . GLU A 1 92 ? -4.542 -0.944 15.238 1.00 94.69 92 GLU A C 1
ATOM 679 O O . GLU A 1 92 ? -5.257 -1.330 16.167 1.00 94.69 92 GLU A O 1
ATOM 684 N N . VAL A 1 93 ? -3.675 0.062 15.382 1.00 94.56 93 VAL A N 1
ATOM 685 C CA . VAL A 1 93 ? -3.557 0.855 16.611 1.00 94.56 93 VAL A CA 1
ATOM 686 C C . VAL A 1 93 ? -4.855 1.610 16.889 1.00 94.56 93 VAL A C 1
ATOM 688 O O . VAL A 1 93 ? -5.340 1.561 18.016 1.00 94.56 93 VAL A O 1
ATOM 691 N N . GLY A 1 94 ? -5.463 2.243 15.883 1.00 93.50 94 GLY A N 1
ATOM 692 C CA . GLY A 1 94 ? -6.732 2.961 16.024 1.00 93.50 94 GLY A CA 1
ATOM 693 C C . GLY A 1 94 ? -7.890 2.059 16.461 1.00 93.50 94 GLY A C 1
ATOM 694 O O . GLY A 1 94 ? -8.696 2.454 17.307 1.00 93.50 94 GLY A O 1
ATOM 695 N N . VAL A 1 95 ? -7.948 0.822 15.955 1.00 93.81 95 VAL A N 1
ATOM 696 C CA . VAL A 1 95 ? -8.916 -0.193 16.405 1.00 93.81 95 VAL A CA 1
ATOM 697 C C . VAL A 1 95 ? -8.630 -0.616 17.847 1.00 93.81 95 VAL A C 1
ATOM 699 O O . VAL A 1 95 ? -9.533 -0.589 18.682 1.00 93.81 95 VAL A O 1
ATOM 702 N N . LYS A 1 96 ? -7.376 -0.962 18.175 1.00 92.75 96 LYS A N 1
ATOM 703 C CA . LYS A 1 96 ? -6.982 -1.406 19.528 1.00 92.75 96 LYS A CA 1
ATOM 704 C C . LYS A 1 96 ? -7.179 -0.320 20.588 1.00 92.75 96 LYS A C 1
ATOM 706 O O . LYS A 1 96 ? -7.558 -0.632 21.711 1.00 92.75 96 LYS A O 1
ATOM 711 N N . ALA A 1 97 ? -6.959 0.943 20.232 1.00 92.12 97 ALA A N 1
ATOM 712 C CA . ALA A 1 97 ? -7.196 2.097 21.094 1.00 92.12 97 ALA A CA 1
ATOM 713 C C . ALA A 1 97 ? -8.690 2.453 21.237 1.00 92.12 97 ALA A C 1
ATOM 715 O O . ALA A 1 97 ? -9.046 3.299 22.053 1.00 92.12 97 ALA A O 1
ATOM 716 N N . GLY A 1 98 ? -9.577 1.819 20.460 1.00 91.75 98 GLY A N 1
ATOM 717 C CA . GLY A 1 98 ? -11.022 2.046 20.511 1.00 91.75 98 GLY A CA 1
ATOM 718 C C . GLY A 1 98 ? -11.507 3.293 19.762 1.00 91.75 98 GLY A C 1
ATOM 719 O O . GLY A 1 98 ? -12.681 3.659 19.899 1.00 91.75 98 GLY A O 1
ATOM 720 N N . PHE A 1 99 ? -10.640 3.929 18.966 1.00 91.56 99 PHE A N 1
ATOM 721 C CA . PHE A 1 99 ? -10.992 5.062 18.103 1.00 91.56 99 PHE A CA 1
ATOM 722 C C . PHE A 1 99 ? -11.760 4.607 16.858 1.00 91.56 99 PHE A C 1
ATOM 724 O O . PHE A 1 99 ? -12.738 5.240 16.467 1.00 91.56 99 PHE A O 1
ATOM 731 N N . ILE A 1 100 ? -11.371 3.469 16.278 1.00 93.12 100 ILE A N 1
ATOM 732 C CA . ILE A 1 100 ? -12.016 2.878 15.101 1.00 93.12 100 ILE A CA 1
ATOM 733 C C . ILE A 1 100 ? -12.922 1.728 15.553 1.00 93.12 100 ILE A C 1
ATOM 735 O O . ILE A 1 100 ? -12.453 0.712 16.062 1.00 93.12 100 ILE A O 1
ATOM 739 N N . LYS A 1 101 ? -14.237 1.875 15.365 1.00 92.81 101 LYS A N 1
ATOM 740 C CA . LYS A 1 101 ? -15.254 0.894 15.788 1.00 92.81 101 LYS A CA 1
ATOM 741 C C . LYS A 1 101 ? -16.507 0.966 14.918 1.00 92.81 101 LYS A C 1
ATOM 743 O O . LYS A 1 101 ? -16.691 1.920 14.165 1.00 92.81 101 LYS A O 1
ATOM 748 N N . GLY A 1 102 ? -17.379 -0.035 15.042 1.00 92.94 102 GLY A N 1
ATOM 749 C CA . GLY A 1 102 ? -18.671 -0.069 14.349 1.00 92.94 102 GLY A CA 1
ATOM 750 C C . GLY A 1 102 ? -18.529 0.040 12.828 1.00 92.94 102 GLY A C 1
ATOM 751 O O . GLY A 1 102 ? -17.684 -0.624 12.232 1.00 92.94 102 GLY A O 1
ATOM 752 N N . GLU A 1 103 ? -19.339 0.896 12.205 1.00 91.75 103 GLU A N 1
ATOM 753 C CA . GLU A 1 103 ? -19.343 1.100 10.750 1.00 91.75 103 GLU A CA 1
ATOM 754 C C . GLU A 1 103 ? -17.989 1.597 10.213 1.00 91.75 103 GLU A C 1
ATOM 756 O O . GLU A 1 103 ? -17.542 1.155 9.155 1.00 91.75 103 GLU A O 1
ATOM 761 N N . THR A 1 104 ? -17.285 2.452 10.961 1.00 91.75 104 THR A N 1
ATOM 762 C CA . THR A 1 104 ? -15.955 2.943 10.568 1.00 91.75 104 THR A CA 1
ATOM 763 C C . THR A 1 104 ? -14.940 1.806 10.490 1.00 91.75 104 THR A C 1
ATOM 765 O O . THR A 1 104 ? -14.149 1.764 9.554 1.00 91.75 104 THR A O 1
ATOM 768 N N . ALA A 1 105 ? -14.996 0.831 11.405 1.00 92.88 105 ALA A N 1
ATOM 769 C CA . ALA A 1 105 ? -14.118 -0.340 11.347 1.00 92.88 105 ALA A CA 1
ATOM 770 C C . ALA A 1 105 ? -14.366 -1.192 10.092 1.00 92.88 105 ALA A C 1
ATOM 772 O O . ALA A 1 105 ? -13.417 -1.698 9.498 1.00 92.88 105 ALA A O 1
ATOM 773 N N . VAL A 1 106 ? -15.620 -1.301 9.643 1.00 94.81 106 VAL A N 1
ATOM 774 C CA . VAL A 1 106 ? -15.964 -1.998 8.392 1.00 94.81 106 VAL A CA 1
ATOM 775 C C . VAL A 1 106 ? -15.403 -1.251 7.178 1.00 94.81 106 VAL A C 1
ATOM 777 O O . VAL A 1 106 ? -14.819 -1.873 6.290 1.00 94.81 106 VAL A O 1
ATOM 780 N N . LYS A 1 107 ? -15.521 0.084 7.152 1.00 94.00 107 LYS A N 1
ATOM 781 C CA . LYS A 1 107 ? -14.952 0.927 6.085 1.00 94.00 107 LYS A CA 1
ATOM 782 C C . LYS A 1 107 ? -13.429 0.813 6.030 1.00 94.00 107 LYS A C 1
ATOM 784 O O . LYS A 1 107 ? -12.882 0.591 4.954 1.00 94.00 107 LYS A O 1
ATOM 789 N N . VAL A 1 108 ? -12.763 0.883 7.183 1.00 94.19 108 VAL A N 1
ATOM 790 C CA . VAL A 1 108 ? -11.307 0.710 7.304 1.00 94.19 108 VAL A CA 1
ATOM 791 C C . VAL A 1 108 ? -10.881 -0.678 6.826 1.00 94.19 108 VAL A C 1
ATOM 793 O O . VAL A 1 108 ? -9.965 -0.773 6.020 1.00 94.19 108 VAL A O 1
ATOM 796 N N . ALA A 1 109 ? -11.576 -1.747 7.226 1.00 95.06 109 ALA A N 1
ATOM 797 C CA . ALA A 1 109 ? -11.263 -3.102 6.765 1.00 95.06 109 ALA A CA 1
ATOM 798 C C . ALA A 1 109 ? -11.438 -3.265 5.244 1.00 95.06 109 ALA A C 1
ATOM 800 O O . ALA A 1 109 ? -10.642 -3.940 4.591 1.00 95.06 109 ALA A O 1
ATOM 801 N N . SER A 1 110 ? -12.462 -2.636 4.659 1.00 95.88 110 SER A N 1
ATOM 802 C CA . SER A 1 110 ? -12.628 -2.621 3.203 1.00 95.88 110 SER A CA 1
ATOM 803 C C . SER A 1 110 ? -11.528 -1.824 2.502 1.00 95.88 110 SER A C 1
ATOM 805 O O . SER A 1 110 ? -11.119 -2.215 1.410 1.00 95.88 110 SER A O 1
ATOM 807 N N . ALA A 1 111 ? -11.092 -0.702 3.074 1.00 95.69 111 ALA A N 1
ATOM 808 C CA . ALA A 1 111 ? -10.022 0.110 2.508 1.00 95.69 111 ALA A CA 1
ATOM 809 C C . ALA A 1 111 ? -8.669 -0.603 2.611 1.00 95.69 111 ALA A C 1
ATOM 811 O O . ALA A 1 111 ? -7.917 -0.599 1.643 1.00 95.69 111 ALA A O 1
ATOM 812 N N . ASP A 1 112 ? -8.408 -1.295 3.723 1.00 97.12 112 ASP A N 1
ATOM 813 C CA . ASP A 1 112 ? -7.214 -2.119 3.929 1.00 97.12 112 ASP A CA 1
ATOM 814 C C . ASP A 1 112 ? -7.091 -3.210 2.863 1.00 97.12 112 ASP A C 1
ATOM 816 O O . ASP A 1 112 ? -6.064 -3.312 2.198 1.00 97.12 112 ASP A O 1
ATOM 820 N N . GLN A 1 113 ? -8.168 -3.957 2.606 1.00 97.62 113 GLN A N 1
ATOM 821 C CA . GLN A 1 113 ? -8.177 -4.977 1.552 1.00 97.62 113 GLN A CA 1
ATOM 822 C C . GLN A 1 113 ? -7.894 -4.394 0.162 1.00 97.62 113 GLN A C 1
ATOM 824 O O . GLN A 1 113 ? -7.144 -4.989 -0.612 1.00 97.62 113 GLN A O 1
ATOM 829 N N . LYS A 1 114 ? -8.467 -3.226 -0.159 1.00 97.06 114 LYS A N 1
ATOM 830 C CA . LYS A 1 114 ? -8.214 -2.542 -1.437 1.00 97.06 114 LYS A CA 1
ATOM 831 C C . LYS A 1 114 ? -6.767 -2.064 -1.543 1.00 97.06 114 LYS A C 1
ATOM 833 O O . LYS A 1 114 ? -6.146 -2.273 -2.580 1.00 97.06 114 LYS A O 1
ATOM 838 N N . ALA A 1 115 ? -6.233 -1.460 -0.483 1.00 96.81 115 ALA A N 1
ATOM 839 C CA . ALA A 1 115 ? -4.849 -1.003 -0.432 1.00 96.81 115 ALA A CA 1
ATOM 840 C C . ALA A 1 115 ? -3.873 -2.174 -0.586 1.00 96.81 115 ALA A C 1
ATOM 842 O O . ALA A 1 115 ? -2.963 -2.104 -1.407 1.00 96.81 115 ALA A O 1
ATOM 843 N N . TYR A 1 116 ? -4.117 -3.282 0.116 1.00 97.56 116 TYR A N 1
ATOM 844 C CA . TYR A 1 116 ? -3.309 -4.490 -0.010 1.00 97.56 116 TYR A CA 1
ATOM 845 C C . TYR A 1 116 ? -3.334 -5.058 -1.433 1.00 97.56 116 TYR A C 1
ATOM 847 O O . TYR A 1 116 ? -2.284 -5.338 -2.007 1.00 97.56 116 TYR A O 1
ATOM 855 N N . ALA A 1 117 ? -4.521 -5.180 -2.035 1.00 97.00 117 ALA A N 1
ATOM 856 C CA . ALA A 1 117 ? -4.659 -5.665 -3.406 1.00 97.00 117 ALA A CA 1
ATOM 857 C C . ALA A 1 117 ? -3.934 -4.765 -4.422 1.00 97.00 117 ALA A C 1
ATOM 859 O O . ALA A 1 117 ? -3.283 -5.273 -5.332 1.00 97.00 117 ALA A O 1
ATOM 860 N N . ALA A 1 118 ? -4.005 -3.443 -4.252 1.00 95.62 118 ALA A N 1
ATOM 861 C CA . ALA A 1 118 ? -3.320 -2.494 -5.124 1.00 95.62 118 ALA A CA 1
ATOM 862 C C . ALA A 1 118 ? -1.788 -2.572 -4.983 1.00 95.62 118 ALA A C 1
ATOM 864 O O . ALA A 1 118 ? -1.080 -2.546 -5.986 1.00 95.62 118 ALA A O 1
ATOM 865 N N . VAL A 1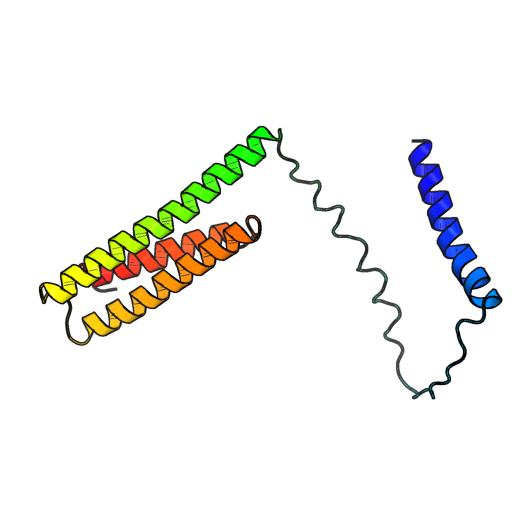 119 ? -1.268 -2.753 -3.763 1.00 96.62 119 VAL A N 1
ATOM 866 C CA . VAL A 1 119 ? 0.170 -2.991 -3.534 1.00 96.62 119 VAL A CA 1
ATOM 867 C C . VAL A 1 119 ? 0.628 -4.295 -4.186 1.00 96.62 119 VAL A C 1
ATOM 869 O O . VAL A 1 119 ? 1.662 -4.310 -4.852 1.00 96.62 119 VAL A O 1
ATOM 872 N N . LEU A 1 120 ? -0.149 -5.377 -4.064 1.00 95.19 120 LEU A N 1
ATOM 873 C CA . LEU A 1 120 ? 0.157 -6.637 -4.749 1.00 95.19 120 LEU A CA 1
ATOM 874 C C . LEU A 1 120 ? 0.170 -6.476 -6.271 1.00 95.19 120 LEU A C 1
ATOM 876 O O . LEU A 1 120 ? 1.024 -7.058 -6.936 1.00 95.19 120 LEU A O 1
ATOM 880 N N . LEU A 1 121 ? -0.746 -5.679 -6.824 1.00 92.75 121 LEU A N 1
ATOM 881 C CA . LEU A 1 121 ? -0.776 -5.390 -8.254 1.00 92.75 121 LEU A CA 1
ATOM 882 C C . LEU A 1 121 ? 0.464 -4.605 -8.697 1.00 92.75 121 LEU A C 1
ATOM 884 O O . LEU A 1 121 ? 1.060 -4.951 -9.713 1.00 92.75 121 LEU A O 1
ATOM 888 N N . ALA A 1 122 ? 0.878 -3.595 -7.927 1.00 92.69 122 ALA A N 1
ATOM 889 C CA . ALA A 1 122 ? 2.103 -2.845 -8.197 1.00 92.69 122 ALA A CA 1
ATOM 890 C C . ALA A 1 122 ? 3.334 -3.760 -8.176 1.00 92.69 122 ALA A C 1
ATOM 892 O O . ALA A 1 122 ? 4.156 -3.704 -9.091 1.00 92.69 122 ALA A O 1
ATOM 893 N N . ARG A 1 123 ? 3.418 -4.665 -7.192 1.00 92.19 123 ARG A N 1
ATOM 894 C CA . ARG A 1 123 ? 4.512 -5.637 -7.111 1.00 92.19 123 ARG A CA 1
ATOM 895 C C . ARG A 1 123 ? 4.515 -6.604 -8.292 1.00 92.19 123 ARG A C 1
ATOM 897 O O . ARG A 1 123 ? 5.553 -6.809 -8.908 1.00 92.19 123 ARG A O 1
ATOM 904 N N . ALA A 1 12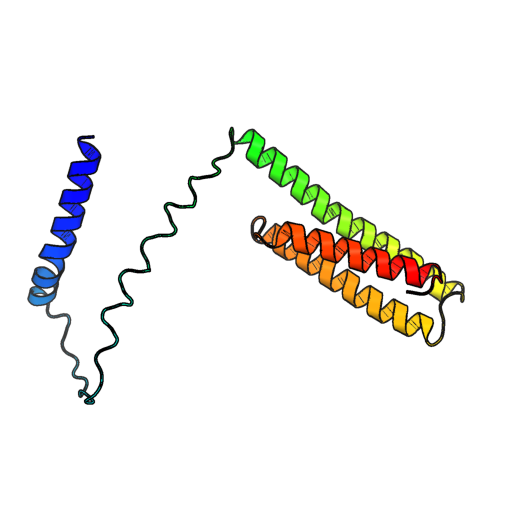4 ? 3.352 -7.141 -8.653 1.00 90.06 124 ALA A N 1
ATOM 905 C CA . ALA A 1 124 ? 3.227 -8.028 -9.803 1.00 90.06 124 ALA A CA 1
ATOM 906 C C . ALA A 1 124 ? 3.610 -7.324 -11.116 1.00 90.06 124 ALA A C 1
ATOM 908 O O . ALA A 1 124 ? 4.310 -7.906 -11.938 1.00 90.06 124 ALA A O 1
ATOM 909 N N . ALA A 1 125 ? 3.195 -6.067 -11.303 1.00 87.88 125 ALA A N 1
ATOM 910 C CA . ALA A 1 125 ? 3.534 -5.286 -12.490 1.00 87.88 125 ALA A CA 1
ATOM 911 C C . ALA A 1 125 ? 5.049 -5.019 -12.603 1.00 87.88 125 ALA A C 1
ATOM 913 O O . ALA A 1 125 ? 5.595 -5.115 -13.706 1.00 87.88 125 ALA A O 1
ATOM 914 N N . TYR A 1 126 ? 5.729 -4.770 -11.477 1.00 87.94 126 TYR A N 1
ATOM 915 C CA . TYR A 1 126 ? 7.193 -4.696 -11.416 1.00 87.94 126 TYR A CA 1
ATOM 916 C C . TYR A 1 126 ? 7.843 -6.036 -11.788 1.00 87.94 126 TYR A C 1
ATOM 918 O O . TYR A 1 126 ? 8.658 -6.092 -12.709 1.00 87.94 126 TYR A O 1
ATOM 926 N N . ASP A 1 127 ? 7.423 -7.131 -11.143 1.00 86.44 127 ASP A N 1
ATOM 927 C CA . ASP A 1 127 ? 7.991 -8.472 -11.347 1.00 86.44 127 ASP A CA 1
ATOM 928 C C . ASP A 1 127 ? 7.825 -8.967 -12.801 1.00 86.44 127 ASP A C 1
ATOM 930 O O . ASP A 1 127 ? 8.638 -9.747 -13.297 1.00 86.44 127 ASP A O 1
ATOM 934 N N . THR A 1 128 ? 6.808 -8.481 -13.525 1.00 84.56 128 THR A N 1
ATOM 935 C CA . THR A 1 128 ? 6.625 -8.735 -14.968 1.00 84.56 128 THR A CA 1
ATOM 936 C C . THR A 1 128 ? 7.536 -7.907 -15.887 1.00 84.56 128 THR A C 1
ATOM 938 O O . THR A 1 128 ? 7.344 -7.918 -17.102 1.00 84.56 128 THR A O 1
ATOM 941 N N . GLY A 1 129 ? 8.545 -7.226 -15.335 1.00 70.69 129 GLY A N 1
ATOM 942 C CA . GLY A 1 129 ? 9.530 -6.446 -16.084 1.00 70.69 129 GLY A CA 1
ATOM 943 C C . GLY A 1 129 ? 9.060 -5.030 -16.397 1.00 70.69 129 GLY A C 1
ATOM 944 O O . GLY A 1 129 ? 9.263 -4.573 -17.518 1.00 70.69 129 GLY A O 1
ATOM 945 N N . ASN A 1 130 ? 8.427 -4.363 -15.426 1.00 65.75 130 ASN A N 1
ATOM 946 C CA . ASN A 1 130 ? 7.803 -3.047 -15.596 1.00 65.75 130 ASN A CA 1
ATOM 947 C C . ASN A 1 130 ? 6.790 -3.037 -16.747 1.00 65.75 130 ASN A C 1
ATOM 949 O O . ASN A 1 130 ? 6.965 -2.330 -17.739 1.00 65.75 130 ASN A O 1
ATOM 953 N N . ALA A 1 131 ? 5.727 -3.836 -16.622 1.00 70.88 131 ALA A N 1
ATOM 954 C CA . ALA A 1 131 ? 4.616 -3.772 -17.571 1.00 70.88 131 ALA A CA 1
ATOM 955 C C . ALA A 1 131 ? 4.128 -2.319 -17.740 1.00 70.88 131 ALA A C 1
ATOM 957 O O . ALA A 1 131 ? 4.205 -1.540 -16.791 1.00 70.88 131 ALA A O 1
ATOM 958 N N . ASP A 1 132 ? 3.546 -1.968 -18.893 1.00 74.25 132 ASP A N 1
ATOM 959 C CA . ASP A 1 132 ? 3.023 -0.612 -19.169 1.00 74.25 132 ASP A CA 1
ATOM 960 C C . ASP A 1 132 ? 2.063 -0.095 -18.073 1.00 74.25 132 ASP A C 1
ATOM 962 O O . ASP A 1 132 ? 1.870 1.104 -17.891 1.00 74.25 132 ASP A O 1
ATOM 966 N N . THR A 1 133 ? 1.465 -1.010 -17.307 1.00 83.00 133 THR A N 1
ATOM 967 C CA . THR A 1 133 ? 0.561 -0.732 -16.188 1.00 83.00 133 THR A CA 1
ATOM 968 C C . THR A 1 133 ? 1.265 -0.430 -14.862 1.00 83.00 133 THR A C 1
ATOM 970 O O . THR A 1 133 ? 0.578 -0.173 -13.877 1.00 83.00 133 THR A O 1
ATOM 973 N N . TYR A 1 134 ? 2.596 -0.500 -14.783 1.00 88.12 134 TYR A N 1
ATOM 974 C CA . TYR A 1 134 ? 3.345 -0.375 -13.530 1.00 88.12 134 TYR A CA 1
ATOM 975 C C . TYR A 1 134 ? 3.153 0.993 -12.872 1.00 88.12 134 TYR A C 1
ATOM 977 O O . TYR A 1 134 ? 2.805 1.072 -11.693 1.00 88.12 134 TYR A O 1
ATOM 985 N N . GLU A 1 135 ? 3.283 2.069 -13.648 1.00 89.44 135 GLU A N 1
ATOM 986 C CA . GLU A 1 135 ? 3.063 3.427 -13.149 1.00 89.44 135 GLU A CA 1
ATOM 987 C C . GLU A 1 135 ? 1.628 3.605 -12.632 1.00 89.44 135 GLU A C 1
ATOM 989 O O . GLU A 1 135 ? 1.415 4.116 -11.531 1.00 89.44 135 GLU A O 1
ATOM 994 N N . THR A 1 136 ? 0.638 3.119 -13.386 1.00 91.69 136 THR A N 1
ATOM 995 C CA . THR A 1 136 ? -0.771 3.153 -12.970 1.00 91.69 136 THR A CA 1
ATOM 996 C C . THR A 1 136 ? -0.985 2.365 -11.680 1.00 91.69 136 THR A C 1
ATOM 998 O O . THR A 1 136 ? -1.612 2.870 -10.754 1.00 91.69 136 THR A O 1
ATOM 1001 N N . ALA A 1 137 ? -0.394 1.175 -11.562 1.00 93.00 137 ALA A N 1
ATOM 1002 C CA . ALA A 1 137 ? -0.501 0.352 -10.365 1.00 93.00 137 ALA A CA 1
ATOM 1003 C C . ALA A 1 137 ? 0.132 1.027 -9.132 1.00 93.00 137 ALA A C 1
ATOM 1005 O O . ALA A 1 137 ? -0.430 0.954 -8.039 1.00 93.00 137 ALA A 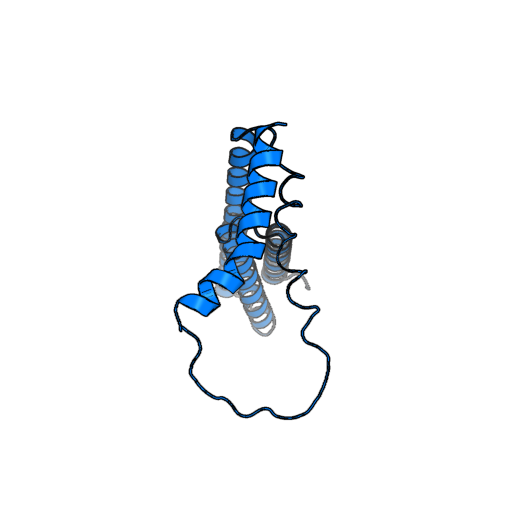O 1
ATOM 1006 N N . LEU A 1 138 ? 1.255 1.740 -9.290 1.00 95.06 138 LEU A N 1
ATOM 1007 C CA . LEU A 1 138 ? 1.845 2.545 -8.214 1.00 95.06 138 LEU A CA 1
ATOM 1008 C C . LEU A 1 138 ? 0.937 3.707 -7.791 1.00 95.06 138 LEU A C 1
ATOM 1010 O O . LEU A 1 138 ? 0.811 3.982 -6.595 1.00 95.06 138 LEU A O 1
ATOM 1014 N N . ILE A 1 139 ? 0.321 4.405 -8.749 1.00 96.00 139 ILE A N 1
ATOM 1015 C CA . ILE A 1 139 ? -0.624 5.497 -8.473 1.00 96.00 139 ILE A CA 1
ATOM 1016 C C . ILE A 1 139 ? -1.842 4.959 -7.716 1.00 96.00 139 ILE A C 1
ATOM 1018 O O . ILE A 1 139 ? -2.205 5.510 -6.673 1.00 96.00 139 ILE A O 1
ATOM 1022 N N . ASP A 1 140 ? -2.416 3.853 -8.183 1.00 95.38 140 ASP A N 1
ATOM 1023 C CA . ASP A 1 140 ? -3.575 3.211 -7.566 1.00 95.38 140 ASP A CA 1
ATOM 1024 C C . ASP A 1 140 ? -3.258 2.714 -6.150 1.00 95.38 140 ASP A C 1
ATOM 1026 O O . ASP A 1 140 ? -4.046 2.924 -5.224 1.00 95.38 140 ASP A O 1
ATOM 1030 N N . ALA A 1 141 ? -2.073 2.128 -5.943 1.00 96.88 141 ALA A N 1
ATOM 1031 C CA . ALA A 1 141 ? -1.606 1.722 -4.621 1.00 96.88 141 ALA A CA 1
ATOM 1032 C C . ALA A 1 141 ? -1.504 2.918 -3.669 1.00 96.88 141 ALA A C 1
ATOM 1034 O O . ALA A 1 141 ? -2.045 2.877 -2.562 1.00 96.88 141 ALA A O 1
ATOM 1035 N N . ARG A 1 142 ? -0.878 4.019 -4.103 1.00 97.50 142 ARG A N 1
ATOM 1036 C CA . ARG A 1 142 ? -0.768 5.247 -3.299 1.00 97.50 142 ARG A CA 1
ATOM 1037 C C . ARG A 1 142 ? -2.139 5.828 -2.960 1.00 97.50 142 ARG A C 1
ATOM 1039 O O . ARG A 1 142 ? -2.363 6.199 -1.810 1.00 97.50 142 ARG A O 1
ATOM 1046 N N . ALA A 1 143 ? -3.058 5.871 -3.922 1.00 97.31 143 ALA A N 1
ATOM 1047 C CA . ALA A 1 143 ? -4.414 6.372 -3.713 1.00 97.31 143 ALA A CA 1
ATOM 1048 C C . ALA A 1 143 ? -5.192 5.511 -2.703 1.00 97.31 143 ALA A C 1
ATOM 1050 O O . ALA A 1 143 ? -5.828 6.040 -1.790 1.00 97.31 143 ALA A O 1
ATOM 1051 N N . ALA A 1 144 ? -5.099 4.185 -2.815 1.00 97.25 144 ALA A N 1
ATOM 1052 C CA . ALA A 1 144 ? -5.761 3.268 -1.895 1.00 97.25 144 ALA A CA 1
ATOM 1053 C C . ALA A 1 144 ? -5.173 3.335 -0.471 1.00 97.25 144 ALA A C 1
ATOM 1055 O O . ALA A 1 144 ? -5.927 3.328 0.503 1.00 97.25 144 ALA A O 1
ATOM 105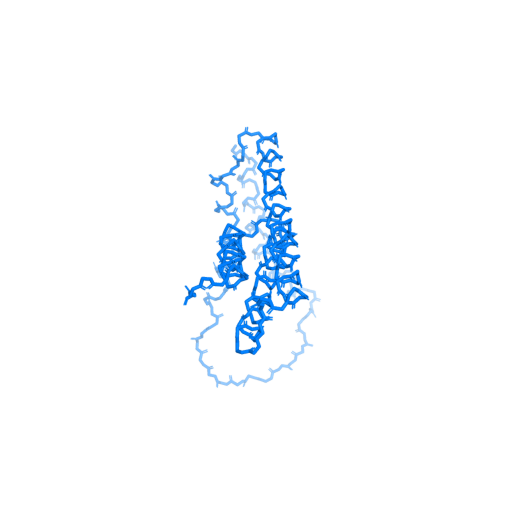6 N N . ILE A 1 145 ? -3.847 3.462 -0.338 1.00 97.75 145 ILE A N 1
ATOM 1057 C CA . ILE A 1 145 ? -3.172 3.666 0.956 1.00 97.75 145 ILE A CA 1
ATOM 1058 C C . ILE A 1 145 ? -3.591 5.000 1.583 1.00 97.75 145 ILE A C 1
ATOM 1060 O O . ILE A 1 145 ? -3.885 5.049 2.778 1.00 97.75 145 ILE A O 1
ATOM 1064 N N . ALA A 1 146 ? -3.659 6.075 0.794 1.00 96.25 146 ALA A N 1
ATOM 1065 C CA . ALA A 1 146 ? -4.119 7.374 1.274 1.00 96.25 146 ALA A CA 1
ATOM 1066 C C . ALA A 1 146 ? -5.562 7.297 1.795 1.00 96.25 146 ALA A C 1
ATOM 1068 O O . ALA A 1 146 ? -5.833 7.759 2.899 1.00 96.25 146 ALA A O 1
ATOM 1069 N N . ALA A 1 147 ? -6.462 6.631 1.063 1.00 94.00 147 ALA A N 1
ATOM 1070 C CA . ALA A 1 147 ? -7.841 6.422 1.502 1.00 94.00 147 ALA A CA 1
ATOM 1071 C C . ALA A 1 147 ? -7.932 5.620 2.816 1.00 94.00 147 ALA A C 1
ATOM 1073 O O . ALA A 1 147 ? -8.740 5.948 3.687 1.00 94.00 147 ALA A O 1
ATOM 1074 N N . LEU A 1 148 ? -7.086 4.595 2.991 1.00 95.56 148 LEU A N 1
ATOM 1075 C CA . LEU A 1 148 ? -6.977 3.865 4.258 1.00 95.56 148 LEU A CA 1
ATOM 1076 C C . LEU A 1 148 ? -6.539 4.789 5.403 1.00 95.56 148 LEU A C 1
ATOM 1078 O O . LEU A 1 148 ? -7.145 4.752 6.472 1.00 95.56 148 LEU A O 1
ATOM 1082 N N . LEU A 1 149 ? -5.521 5.625 5.186 1.00 94.38 149 LEU A N 1
ATOM 1083 C CA . LEU A 1 149 ? -5.027 6.568 6.193 1.00 94.38 149 LEU A CA 1
ATOM 1084 C C . LEU A 1 149 ? -6.072 7.618 6.579 1.00 94.38 149 LEU A C 1
ATOM 1086 O O . LEU A 1 149 ? -6.251 7.871 7.766 1.00 94.38 149 LEU A O 1
ATOM 1090 N N . THR A 1 150 ? -6.793 8.186 5.610 1.00 93.12 150 THR A N 1
ATOM 1091 C CA . THR A 1 150 ? -7.902 9.124 5.858 1.00 93.12 150 THR A CA 1
ATOM 1092 C C . THR A 1 150 ? -8.938 8.499 6.794 1.00 93.12 150 THR A C 1
ATOM 1094 O O . THR A 1 150 ? -9.260 9.061 7.840 1.00 93.12 150 THR A O 1
ATOM 1097 N N . LEU A 1 151 ? -9.386 7.278 6.486 1.00 91.06 151 LEU A N 1
ATOM 1098 C CA . LEU A 1 151 ? -10.347 6.561 7.326 1.00 91.06 151 LEU A CA 1
ATOM 1099 C C . LEU A 1 151 ? -9.777 6.196 8.703 1.00 91.06 151 LEU A C 1
ATOM 1101 O O . LEU A 1 151 ? -10.497 6.257 9.700 1.00 91.06 151 LEU A O 1
ATOM 1105 N N . ALA A 1 152 ? -8.500 5.815 8.773 1.00 89.38 152 ALA A N 1
ATOM 1106 C CA . ALA A 1 152 ? -7.835 5.474 10.027 1.00 89.38 152 ALA A CA 1
ATOM 1107 C C . ALA A 1 152 ? -7.663 6.690 10.953 1.00 89.38 152 ALA A C 1
ATOM 1109 O O . ALA A 1 152 ? -7.735 6.542 12.172 1.00 89.38 152 ALA A O 1
ATOM 1110 N N . ASN A 1 153 ? -7.495 7.885 10.384 1.00 87.56 153 ASN A N 1
ATOM 1111 C CA . ASN A 1 153 ? -7.417 9.144 11.126 1.00 87.56 153 ASN A CA 1
ATOM 1112 C C . ASN A 1 153 ? -8.794 9.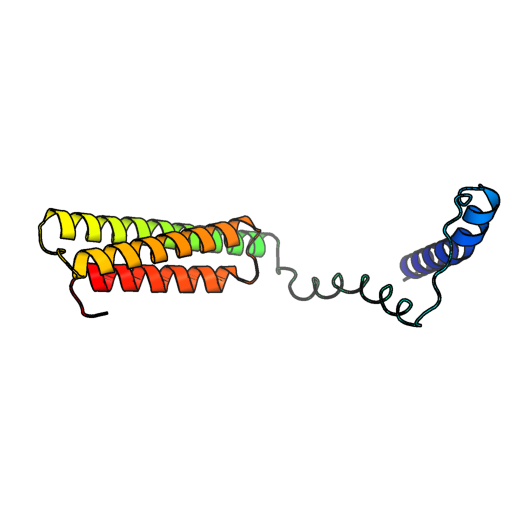686 11.548 1.00 87.56 153 ASN A C 1
ATOM 1114 O O . ASN A 1 153 ? -8.864 10.640 12.319 1.00 87.56 153 ASN A O 1
ATOM 1118 N N . GLY A 1 154 ? -9.886 9.062 11.094 1.00 77.56 154 GLY A N 1
ATOM 1119 C CA . GLY A 1 154 ? -11.251 9.474 11.422 1.00 77.56 154 GLY A CA 1
ATOM 1120 C C . GLY A 1 154 ? -11.799 10.595 10.538 1.00 77.56 154 GLY A C 1
ATOM 1121 O O . GLY A 1 154 ? -12.861 11.135 10.849 1.00 77.56 154 GLY A O 1
ATOM 1122 N N . ASP A 1 155 ? -11.115 10.918 9.441 1.00 73.44 155 ASP A N 1
ATOM 1123 C CA . ASP A 1 155 ? -11.603 11.875 8.456 1.00 73.44 155 ASP A CA 1
ATOM 1124 C C . ASP A 1 155 ? -12.707 11.235 7.592 1.00 73.44 155 ASP A C 1
ATOM 1126 O O . ASP A 1 155 ? -12.639 10.040 7.268 1.00 73.44 155 ASP A O 1
ATOM 1130 N N . PRO A 1 156 ? -13.749 11.995 7.208 1.00 58.59 156 PRO A N 1
ATOM 1131 C CA . PRO A 1 156 ? -14.749 11.499 6.274 1.00 58.59 156 PRO A CA 1
ATOM 1132 C C . PRO A 1 156 ? -14.097 11.269 4.903 1.00 58.59 156 PRO A C 1
ATOM 1134 O O . PRO A 1 156 ? -13.551 12.200 4.312 1.00 58.59 156 PRO A O 1
ATOM 1137 N N . ALA A 1 157 ? -14.146 10.02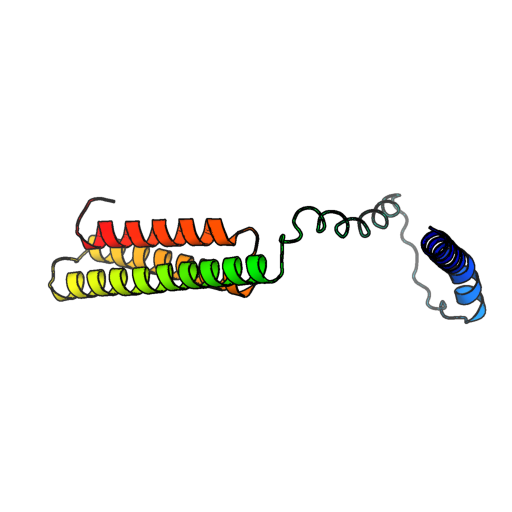1 4.431 1.00 55.66 157 ALA A N 1
ATOM 1138 C CA . ALA A 1 157 ? -13.760 9.639 3.072 1.00 55.66 157 ALA A CA 1
ATOM 1139 C C . ALA A 1 157 ? -14.828 10.017 2.039 1.00 55.66 157 ALA A C 1
ATOM 1141 O O . ALA A 1 157 ? -16.031 9.967 2.394 1.00 55.66 157 ALA A O 1
#

Sequence (157 aa):
MKMLLLMLLIAALAVFLYPIFARHHGWLSASLPLPRRRPALAFAAALLTVPMLTACETIPASPGSAADTTVLDEQAAYGVELAYAAARTAAEVGVKAGFIKGETAVKVASADQKAYAAVLLARAAYDTGNADTYETALIDARAAIAALLTLANGDPA

Secondary structure (DSSP, 8-state):
-HHHHHHHHHHHHHHHHHHHHHHHTT------PPPP-----SSSSSSSS-STTGGGS---SSHHHHHHHHHHHHHHHHHHHHHHHHHHHHHHHHHHTTSS-HHHHHHHHHHHHHHHHHHHHHHHHHHTTS-TTHHHHHHHHHHHHHHHHHHHTT---

Radius of gyration: 28.47 Å; chains: 1; bounding box: 45×50×74 Å

pLDDT: mean 75.96, std 19.63, range [41.06, 98.12]

Foldseek 3Di:
DVVVVVVVVVVVVCVVCVVVVVVVPPPDDDDDDDDDDDDDPPPPPPPPPPPVVVVPPPDDPDPVRVVVVLVVLVVLLVVLVVLLVVLVVLLVVCVVVVVQDDPLNVQLVVLNVQLVVLSVVLVVCSVVVNPPCNVVSSVSNVVSSVSSNCSSVVHDD